Protein AF-A0A8J8BJ01-F1 (afdb_monomer_lite)

pLDDT: mean 90.6, std 10.08, range [58.78, 98.75]

Sequence (70 aa):
GLFFGGGMRQLTIQATGVLAAFAFVFTAAFILFKVIDAVVGLRVSEHEEVIGLDIGEHGMVAYPDFEVPS

Radius of gyration: 22.73 Å; chains: 1; bounding box: 47×16×64 Å

Foldseek 3Di:
DCVPPCNPVNVVVVVVVVVVVCVVVVVVVVVVQVVCCVPPRDDDDPVCVVVDCCCVPVVDDPCPPVPDDD

Structure (mmCIF, N/CA/C/O backbone):
data_AF-A0A8J8BJ01-F1
#
_entry.id   AF-A0A8J8BJ01-F1
#
loop_
_atom_site.group_PDB
_atom_site.id
_atom_site.type_symbol
_atom_site.label_atom_id
_atom_site.label_alt_id
_atom_site.label_comp_id
_atom_site.label_asym_id
_atom_site.label_entity_id
_atom_site.label_seq_id
_atom_site.pdbx_PDB_ins_code
_atom_site.Cartn_x
_atom_site.Cartn_y
_atom_site.Cartn_z
_atom_site.occupancy
_atom_site.B_iso_or_equiv
_atom_site.auth_seq_id
_atom_site.auth_comp_id
_atom_site.auth_asym_id
_atom_site.auth_atom_id
_atom_site.pdbx_PDB_model_num
ATOM 1 N N . GLY A 1 1 ? 23.466 -2.748 -14.897 1.00 82.25 1 GLY A N 1
ATOM 2 C CA . GLY A 1 1 ? 22.779 -1.640 -14.190 1.00 82.25 1 GLY A CA 1
ATOM 3 C C . GLY A 1 1 ? 23.283 -0.308 -14.716 1.00 82.25 1 GLY A C 1
ATOM 4 O O . GLY A 1 1 ? 24.321 -0.320 -15.366 1.00 82.25 1 GLY A O 1
ATOM 5 N N . LEU A 1 2 ? 22.596 0.814 -14.460 1.00 89.75 2 LEU A N 1
ATOM 6 C CA . LEU A 1 2 ? 22.914 2.127 -15.063 1.00 89.75 2 LEU A CA 1
ATOM 7 C C . LEU A 1 2 ? 24.418 2.473 -15.031 1.00 89.75 2 LEU A C 1
ATOM 9 O O . LEU A 1 2 ? 24.978 2.812 -16.067 1.00 89.75 2 LEU A O 1
ATOM 13 N N . PHE A 1 3 ? 25.080 2.285 -13.885 1.00 92.56 3 PHE A N 1
ATOM 14 C CA . PHE A 1 3 ? 26.507 2.595 -13.684 1.00 92.56 3 PHE A CA 1
ATOM 15 C C . PHE A 1 3 ? 27.488 1.488 -14.105 1.00 92.56 3 PHE A C 1
ATOM 17 O O . PHE A 1 3 ? 28.694 1.693 -14.098 1.00 92.56 3 PHE A O 1
ATOM 24 N N . PHE A 1 4 ? 26.983 0.319 -14.492 1.00 93.12 4 PHE A N 1
ATOM 25 C CA . PHE A 1 4 ? 27.778 -0.868 -14.828 1.00 93.12 4 PHE A CA 1
ATOM 26 C C . PHE A 1 4 ? 27.493 -1.321 -16.267 1.00 93.12 4 PHE A C 1
ATOM 28 O O . PHE A 1 4 ? 27.219 -2.491 -16.514 1.00 93.12 4 PHE A O 1
ATOM 35 N N . GLY A 1 5 ? 27.441 -0.371 -17.206 1.00 88.12 5 GLY A N 1
ATOM 36 C CA . GLY A 1 5 ? 27.273 -0.651 -18.640 1.00 88.12 5 GLY A CA 1
ATOM 37 C C . GLY A 1 5 ? 25.846 -0.975 -19.106 1.00 88.12 5 GLY A C 1
ATOM 38 O O . GLY A 1 5 ? 25.643 -1.285 -20.273 1.00 88.12 5 GLY A O 1
ATOM 39 N N . GLY A 1 6 ? 24.841 -0.880 -18.230 1.00 87.69 6 GLY A N 1
ATOM 40 C CA . GLY A 1 6 ? 23.437 -1.156 -18.573 1.00 87.69 6 GLY A CA 1
ATOM 41 C C . GLY A 1 6 ? 22.722 -0.047 -19.356 1.00 87.69 6 GLY A C 1
ATOM 42 O O . GLY A 1 6 ? 21.717 -0.300 -20.021 1.00 87.69 6 GLY A O 1
ATOM 43 N N . GLY A 1 7 ? 23.231 1.185 -19.266 1.00 93.38 7 GLY A N 1
ATOM 44 C CA . GLY A 1 7 ? 22.700 2.357 -19.963 1.00 93.38 7 GLY A CA 1
ATOM 45 C C . GLY A 1 7 ? 21.278 2.776 -19.557 1.00 93.38 7 GLY A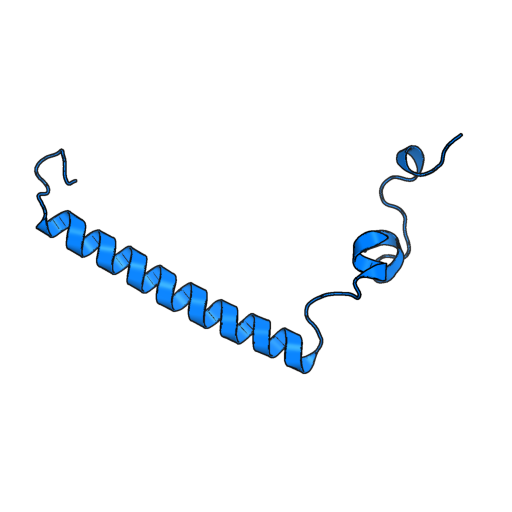 C 1
ATOM 46 O O . GLY A 1 7 ? 20.617 2.157 -18.720 1.00 93.38 7 GLY A O 1
ATOM 47 N N . MET A 1 8 ? 20.792 3.849 -20.189 1.00 94.62 8 MET A N 1
ATOM 48 C CA . MET A 1 8 ? 19.464 4.425 -19.923 1.00 94.62 8 MET A CA 1
ATOM 49 C C . MET A 1 8 ? 18.314 3.479 -20.287 1.00 94.62 8 MET A C 1
ATOM 51 O O . MET A 1 8 ? 17.289 3.472 -19.613 1.00 94.62 8 MET A O 1
ATOM 55 N N . ARG A 1 9 ? 18.493 2.632 -21.308 1.00 94.12 9 ARG A N 1
ATOM 56 C CA . ARG A 1 9 ? 17.479 1.652 -21.724 1.00 94.12 9 ARG A CA 1
ATOM 57 C C . ARG A 1 9 ? 17.170 0.628 -20.630 1.00 94.12 9 ARG A C 1
ATOM 59 O O . ARG A 1 9 ? 16.013 0.270 -20.449 1.00 94.12 9 ARG A O 1
ATOM 66 N N . GLN A 1 10 ? 18.175 0.153 -19.889 1.00 94.44 10 GLN A N 1
ATOM 67 C CA . GLN A 1 10 ? 17.924 -0.771 -18.780 1.00 94.44 10 GLN A CA 1
ATOM 68 C C . GLN A 1 10 ? 17.175 -0.069 -17.63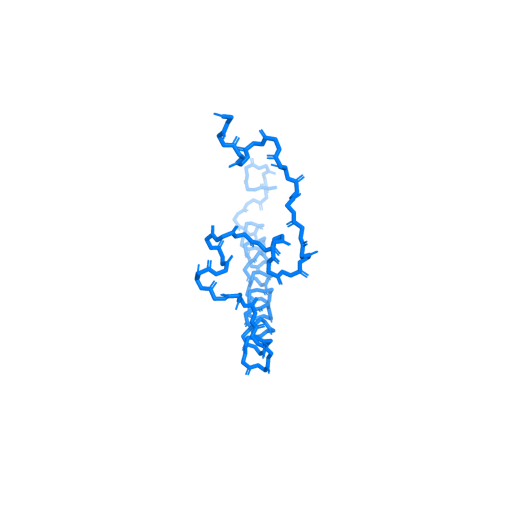6 1.00 94.44 10 GLN A C 1
ATOM 70 O O . GLN A 1 10 ? 16.292 -0.669 -17.029 1.00 94.44 10 GLN A O 1
ATOM 75 N N . LEU A 1 11 ? 17.491 1.201 -17.357 1.00 95.56 11 LEU A N 1
ATOM 76 C CA . LEU A 1 11 ? 16.812 1.977 -16.318 1.00 95.56 11 LEU A CA 1
ATOM 77 C C . LEU A 1 11 ? 15.319 2.164 -16.622 1.00 95.56 11 LEU A C 1
ATOM 79 O O . LEU A 1 11 ? 14.498 1.970 -15.730 1.00 95.56 11 LEU A O 1
ATOM 83 N N . THR A 1 12 ? 14.953 2.495 -17.864 1.00 95.94 12 THR A N 1
ATOM 84 C CA . THR A 1 12 ? 13.543 2.715 -18.233 1.00 95.94 12 THR A CA 1
ATOM 85 C C . THR A 1 12 ? 12.708 1.439 -18.141 1.00 95.94 12 THR A C 1
ATOM 87 O O . THR A 1 12 ? 11.567 1.489 -17.681 1.00 95.94 12 THR A O 1
ATOM 90 N N . ILE A 1 13 ? 13.278 0.284 -18.501 1.00 96.56 13 ILE A N 1
ATOM 91 C CA . ILE A 1 13 ? 12.618 -1.023 -18.351 1.00 96.56 13 ILE A CA 1
ATOM 92 C C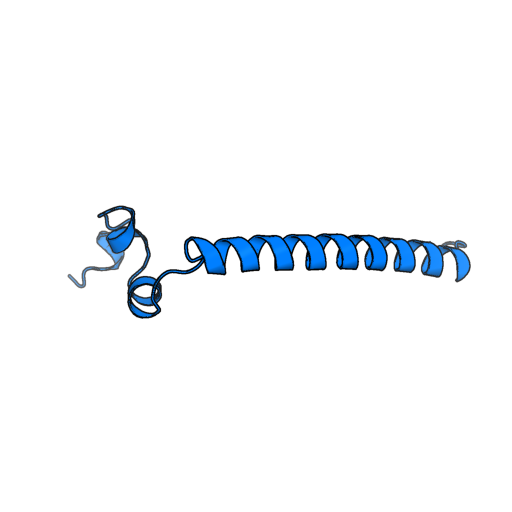 . ILE A 1 13 ? 12.328 -1.308 -16.871 1.00 96.56 13 ILE A C 1
ATOM 94 O O . ILE A 1 13 ? 11.196 -1.637 -16.518 1.00 96.56 13 ILE A O 1
ATOM 98 N N . GLN A 1 14 ? 13.320 -1.117 -15.995 1.00 96.94 14 GLN A N 1
ATOM 99 C CA . GLN A 1 14 ? 13.154 -1.351 -14.557 1.00 96.94 14 GLN A CA 1
ATOM 100 C C . GLN A 1 14 ? 12.155 -0.375 -13.927 1.00 96.94 14 GLN A C 1
ATOM 102 O O . GLN A 1 14 ? 11.294 -0.795 -13.158 1.00 96.94 14 GLN A O 1
ATOM 107 N N . ALA A 1 15 ? 12.228 0.909 -14.283 1.00 97.81 15 ALA A N 1
ATOM 108 C CA . ALA A 1 15 ? 11.281 1.916 -13.812 1.00 97.81 15 ALA A CA 1
ATOM 109 C C . ALA A 1 15 ? 9.840 1.566 -14.210 1.00 97.81 15 ALA A C 1
ATOM 111 O O . ALA A 1 15 ? 8.936 1.652 -13.385 1.00 97.81 15 ALA A O 1
ATOM 112 N N . THR A 1 16 ? 9.633 1.096 -15.443 1.00 98.25 16 THR A N 1
ATOM 113 C CA . THR A 1 16 ? 8.314 0.642 -15.908 1.00 98.25 16 THR A CA 1
ATOM 114 C C . THR A 1 16 ? 7.813 -0.542 -15.083 1.00 98.25 16 THR A C 1
ATOM 116 O O . THR A 1 16 ? 6.654 -0.552 -14.682 1.00 98.25 16 THR A O 1
ATOM 119 N N . GLY A 1 17 ? 8.683 -1.509 -14.772 1.00 98.38 17 GLY A N 1
ATOM 120 C CA . GLY A 1 17 ? 8.333 -2.643 -13.913 1.00 98.38 17 GLY A CA 1
ATOM 121 C C . GLY A 1 17 ? 7.897 -2.214 -12.510 1.00 98.38 17 GLY A C 1
ATOM 122 O O . GLY A 1 17 ? 6.857 -2.659 -12.029 1.00 98.38 17 GLY A O 1
ATOM 123 N N . VAL A 1 18 ? 8.642 -1.300 -11.879 1.00 98.56 18 VAL A N 1
ATOM 124 C CA . VAL A 1 18 ? 8.294 -0.755 -10.554 1.00 98.56 18 VAL A CA 1
ATOM 125 C C . VAL A 1 18 ? 6.958 -0.020 -10.598 1.00 98.56 18 VAL A C 1
ATOM 127 O O . VAL A 1 18 ? 6.107 -0.256 -9.746 1.00 98.56 18 VAL A O 1
ATOM 130 N N . LEU A 1 19 ? 6.748 0.834 -11.601 1.00 98.69 19 LEU A N 1
ATOM 131 C CA . LEU A 1 19 ? 5.503 1.587 -11.747 1.00 98.69 19 LEU A CA 1
ATOM 132 C C . LEU A 1 19 ? 4.307 0.672 -12.019 1.00 98.69 19 LEU A C 1
ATOM 134 O O . LEU A 1 19 ? 3.243 0.897 -11.452 1.00 98.69 19 LEU A O 1
ATOM 138 N N . ALA A 1 20 ? 4.475 -0.372 -12.831 1.00 98.56 20 ALA A N 1
ATOM 139 C CA . ALA A 1 20 ? 3.422 -1.347 -13.096 1.00 98.56 20 ALA A CA 1
ATOM 140 C C . ALA A 1 20 ? 3.045 -2.130 -11.830 1.00 98.56 20 ALA A C 1
ATOM 142 O O . ALA A 1 20 ? 1.862 -2.254 -11.514 1.00 98.56 20 ALA A O 1
ATOM 143 N N . ALA A 1 21 ? 4.042 -2.609 -11.076 1.00 98.69 21 ALA A N 1
ATOM 144 C CA . ALA A 1 21 ? 3.811 -3.308 -9.816 1.00 98.69 21 ALA A CA 1
ATOM 145 C C . ALA A 1 21 ? 3.143 -2.393 -8.779 1.00 98.69 21 ALA A C 1
ATOM 147 O O . ALA A 1 21 ? 2.155 -2.786 -8.164 1.00 98.69 21 ALA A O 1
ATOM 148 N N . PHE A 1 22 ? 3.636 -1.159 -8.629 1.00 98.69 22 PHE A N 1
ATOM 149 C CA . PHE A 1 22 ? 3.052 -0.170 -7.729 1.00 98.69 22 PHE A CA 1
ATOM 150 C C . PHE A 1 22 ? 1.605 0.146 -8.105 1.00 98.69 22 PHE A C 1
ATOM 152 O O . PHE A 1 22 ? 0.734 0.063 -7.247 1.00 98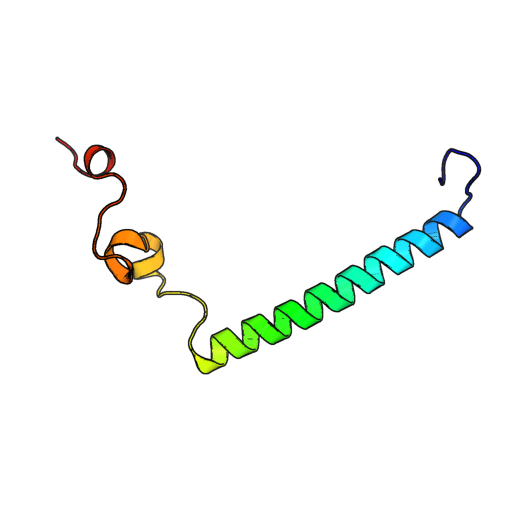.69 22 PHE A O 1
ATOM 159 N N . ALA A 1 23 ? 1.336 0.459 -9.376 1.00 98.75 23 ALA A N 1
ATOM 160 C CA . ALA A 1 23 ? -0.006 0.790 -9.841 1.00 98.75 23 ALA A CA 1
ATOM 161 C C . ALA A 1 23 ? -0.981 -0.363 -9.582 1.00 98.75 23 ALA A C 1
ATOM 163 O O . ALA A 1 23 ? -2.056 -0.145 -9.033 1.00 98.75 23 ALA A O 1
ATOM 164 N N . PHE A 1 24 ? -0.587 -1.597 -9.904 1.00 98.62 24 PHE A N 1
ATOM 165 C CA . PHE A 1 24 ? -1.431 -2.758 -9.653 1.00 98.62 24 PHE A CA 1
ATOM 166 C C . PHE A 1 24 ? -1.697 -2.965 -8.159 1.00 98.62 24 PHE A C 1
ATOM 168 O O . PHE A 1 24 ? -2.854 -3.024 -7.749 1.00 98.62 24 PHE A O 1
ATOM 175 N N . VAL A 1 25 ? -0.643 -3.050 -7.340 1.00 98.75 25 VAL A N 1
ATOM 176 C CA . VAL A 1 25 ? -0.777 -3.355 -5.908 1.00 98.75 25 VAL A CA 1
ATOM 177 C C . VAL A 1 25 ? -1.515 -2.240 -5.180 1.00 98.75 25 VAL A C 1
ATOM 179 O O . VAL A 1 25 ? -2.434 -2.528 -4.420 1.00 98.75 25 VAL A O 1
ATOM 182 N N . PHE A 1 26 ? -1.166 -0.978 -5.436 1.00 98.69 26 PHE A N 1
ATOM 183 C CA . PHE A 1 26 ? -1.828 0.161 -4.813 1.00 98.69 26 PHE A CA 1
ATOM 184 C C . PHE A 1 26 ? -3.310 0.204 -5.178 1.00 98.69 26 PHE A C 1
ATOM 186 O O . PHE A 1 26 ? -4.148 0.289 -4.286 1.00 98.69 26 PHE A O 1
ATOM 193 N N . THR A 1 27 ? -3.658 0.096 -6.465 1.00 98.75 27 THR A N 1
ATOM 194 C CA . THR A 1 27 ? -5.062 0.135 -6.891 1.00 98.75 27 THR A CA 1
ATOM 195 C C . THR A 1 27 ? -5.849 -1.055 -6.349 1.00 98.75 27 THR A C 1
ATOM 197 O O . THR A 1 27 ? -6.943 -0.861 -5.823 1.00 98.75 27 THR A O 1
ATOM 200 N N . ALA A 1 28 ? -5.303 -2.272 -6.424 1.00 98.69 28 ALA A N 1
ATOM 201 C CA . ALA A 1 28 ? -5.974 -3.467 -5.921 1.00 98.69 28 ALA A CA 1
ATOM 202 C C . ALA A 1 28 ? -6.185 -3.406 -4.400 1.00 98.69 28 ALA A C 1
ATOM 204 O O . ALA A 1 28 ? -7.301 -3.624 -3.932 1.00 98.69 28 ALA A O 1
ATOM 205 N N . ALA A 1 29 ? -5.144 -3.055 -3.637 1.00 98.56 29 ALA A N 1
ATOM 206 C CA . ALA A 1 29 ? -5.230 -2.917 -2.186 1.00 98.56 29 ALA A CA 1
ATOM 207 C C . ALA A 1 29 ? -6.184 -1.788 -1.784 1.00 98.56 29 ALA A C 1
ATOM 209 O O . ALA A 1 29 ? -7.016 -1.978 -0.903 1.00 98.56 29 ALA A O 1
ATOM 210 N N . PHE A 1 30 ? -6.121 -0.637 -2.458 1.00 98.50 30 PHE A N 1
ATOM 211 C CA . PHE A 1 30 ? -7.015 0.486 -2.189 1.00 98.50 30 PHE A CA 1
ATOM 212 C C . PHE A 1 30 ? -8.481 0.104 -2.398 1.00 98.50 30 PHE A C 1
ATOM 214 O O . PHE A 1 30 ? -9.310 0.380 -1.536 1.00 98.50 30 PHE A O 1
ATOM 221 N N . ILE A 1 31 ? -8.804 -0.559 -3.514 1.00 98.62 31 ILE A N 1
ATOM 222 C CA . ILE A 1 31 ? -10.168 -1.031 -3.779 1.00 98.62 31 ILE A CA 1
ATOM 223 C C . ILE A 1 31 ? -10.590 -2.050 -2.720 1.00 98.62 31 ILE A C 1
ATOM 225 O O . ILE A 1 31 ? -11.662 -1.899 -2.141 1.00 98.62 31 ILE A O 1
ATOM 229 N N . LEU A 1 32 ? -9.754 -3.052 -2.437 1.00 98.38 32 LEU A N 1
ATOM 230 C CA . LEU A 1 32 ? -10.054 -4.094 -1.456 1.00 98.38 32 LEU A CA 1
ATOM 231 C C . LEU A 1 32 ? -10.348 -3.502 -0.074 1.00 98.38 32 LEU A C 1
ATOM 233 O O . LEU A 1 32 ? -11.410 -3.756 0.486 1.00 98.38 32 LEU A O 1
ATOM 237 N N . PHE A 1 33 ? -9.437 -2.685 0.457 1.00 98.25 33 PHE A N 1
ATOM 238 C CA . PHE A 1 33 ? -9.601 -2.086 1.778 1.00 98.25 33 PHE A CA 1
ATOM 239 C C . PHE A 1 33 ? -10.785 -1.129 1.833 1.00 98.25 33 PHE A C 1
ATOM 241 O O . PHE A 1 33 ? -11.508 -1.125 2.821 1.00 98.25 33 PHE A O 1
ATOM 248 N N . LYS A 1 34 ? -11.050 -0.378 0.759 1.00 98.19 34 LYS A N 1
ATOM 249 C CA . LYS A 1 34 ? -12.212 0.510 0.694 1.00 98.19 34 LYS A CA 1
ATOM 250 C C . LYS A 1 34 ? -13.538 -0.249 0.651 1.00 98.19 34 LYS A C 1
ATOM 252 O O . LYS A 1 34 ? -14.519 0.213 1.223 1.00 98.19 34 LYS A O 1
ATOM 257 N N . VAL A 1 35 ? -13.577 -1.408 -0.006 1.00 98.50 35 VAL A N 1
ATOM 258 C CA . VAL A 1 35 ? -14.750 -2.292 0.012 1.00 98.50 35 VAL A CA 1
ATOM 259 C C . VAL A 1 35 ? -14.953 -2.892 1.402 1.00 98.50 35 VAL A C 1
ATOM 261 O O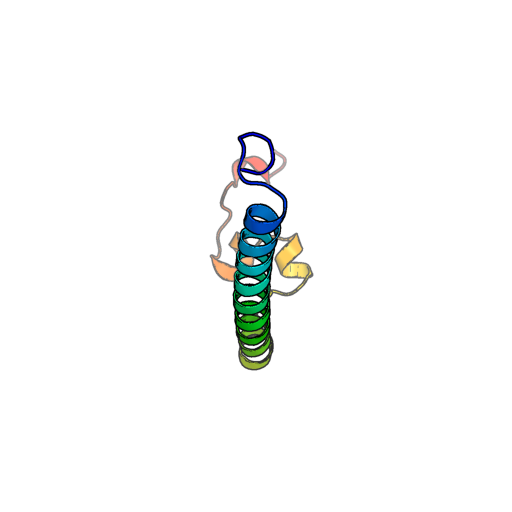 . VAL A 1 35 ? -16.077 -2.884 1.890 1.00 98.50 35 VAL A O 1
ATOM 264 N N . ILE A 1 36 ? -13.891 -3.369 2.056 1.00 98.25 36 ILE A N 1
ATOM 265 C CA . ILE A 1 36 ? -13.972 -3.891 3.431 1.00 98.25 36 ILE A CA 1
ATOM 266 C C . ILE A 1 36 ? -14.505 -2.808 4.374 1.00 98.25 36 ILE A C 1
ATOM 268 O O . ILE A 1 36 ? -15.472 -3.044 5.096 1.00 98.25 36 ILE A O 1
ATOM 272 N N . ASP A 1 37 ? -13.936 -1.607 4.301 1.00 97.31 37 ASP A N 1
ATOM 273 C CA . ASP A 1 37 ? -14.350 -0.470 5.118 1.00 97.31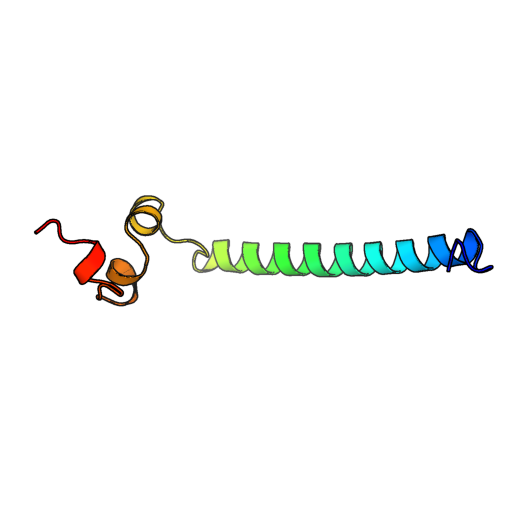 37 ASP A CA 1
ATOM 274 C C . ASP A 1 37 ? -15.829 -0.110 4.914 1.00 97.31 37 ASP A C 1
ATOM 276 O O . ASP A 1 37 ? -16.557 0.113 5.875 1.00 97.31 37 ASP A O 1
ATOM 280 N N . ALA A 1 38 ? -16.316 -0.154 3.671 1.00 97.25 38 ALA A N 1
ATOM 281 C CA . ALA A 1 38 ? -17.711 0.146 3.363 1.00 97.25 38 ALA A CA 1
ATOM 282 C C . ALA A 1 38 ? -18.710 -0.939 3.809 1.00 97.25 38 ALA A C 1
ATOM 284 O O . ALA A 1 38 ? -19.885 -0.626 3.999 1.00 97.25 38 ALA A O 1
ATOM 285 N N . VAL A 1 39 ? -18.289 -2.205 3.916 1.00 98.12 39 VAL A N 1
ATOM 286 C CA . VAL A 1 39 ? -19.195 -3.335 4.202 1.00 98.12 39 VAL A CA 1
ATOM 287 C C . VAL A 1 39 ? -19.204 -3.711 5.681 1.00 98.12 39 VAL A C 1
ATOM 289 O O . VAL A 1 39 ? -20.273 -3.983 6.222 1.00 98.12 39 VAL A O 1
ATOM 292 N N . VAL A 1 40 ? -18.037 -3.751 6.326 1.00 95.62 40 VAL A N 1
ATOM 293 C CA . VAL A 1 40 ? -17.899 -4.188 7.728 1.00 95.62 40 VAL A CA 1
ATOM 294 C C . VAL A 1 40 ? -17.232 -3.152 8.633 1.00 95.62 40 VAL A C 1
ATOM 296 O O . VAL A 1 40 ? -17.342 -3.272 9.847 1.00 95.62 40 VAL A O 1
ATOM 299 N N . GLY A 1 41 ? -16.589 -2.129 8.062 1.00 94.12 41 GLY A N 1
ATOM 300 C CA . GLY A 1 41 ? -15.715 -1.211 8.793 1.00 94.12 41 GLY A CA 1
ATOM 301 C C . GLY A 1 41 ? -14.311 -1.795 8.950 1.00 94.12 41 GLY A C 1
ATOM 302 O O . GLY A 1 41 ? -14.144 -2.934 9.380 1.00 94.12 41 GLY A O 1
ATOM 303 N N . LEU A 1 42 ? -13.284 -1.035 8.554 1.00 95.94 42 LEU A N 1
ATOM 304 C CA . LEU A 1 42 ? -11.889 -1.496 8.606 1.00 95.94 42 LEU A CA 1
ATOM 305 C C . LEU A 1 42 ? -11.155 -1.027 9.871 1.00 95.94 42 LEU A C 1
ATOM 307 O O . LEU A 1 42 ? -10.178 -1.653 10.278 1.00 95.94 42 LEU A O 1
ATOM 311 N N . ARG A 1 43 ? -11.592 0.082 10.474 1.00 94.69 43 ARG A N 1
ATOM 312 C CA . ARG A 1 43 ? -10.942 0.716 11.626 1.00 94.69 43 ARG A CA 1
ATOM 313 C C . ARG A 1 43 ? -11.941 0.885 12.768 1.00 94.69 43 ARG A C 1
ATOM 315 O O . ARG A 1 43 ? -13.101 1.208 12.523 1.00 94.69 43 ARG A O 1
ATOM 322 N N . VAL A 1 44 ? -11.470 0.679 13.995 1.00 93.88 44 VAL A N 1
ATOM 323 C CA . VAL A 1 44 ? -12.246 0.937 15.217 1.00 93.88 44 VAL A CA 1
ATOM 324 C C . VAL A 1 44 ? -12.486 2.434 15.418 1.00 93.88 44 VAL A C 1
ATOM 326 O O . VAL A 1 44 ? -11.911 3.271 14.716 1.00 93.88 44 VAL A O 1
ATOM 329 N N . SER A 1 45 ? -13.345 2.784 16.374 1.00 92.25 45 SER A N 1
ATOM 330 C CA . SER A 1 45 ? -13.579 4.187 16.721 1.00 92.25 45 SER A CA 1
ATOM 331 C C . SER A 1 45 ? -12.299 4.864 17.242 1.00 92.25 45 SER A C 1
ATOM 333 O O . SER A 1 45 ? -11.446 4.207 17.833 1.00 92.25 45 SER A O 1
ATOM 335 N N . GLU A 1 46 ? -12.164 6.189 17.082 1.00 93.56 46 GLU A N 1
ATOM 336 C CA . GLU A 1 46 ? -10.999 6.931 17.615 1.00 93.56 46 GLU A CA 1
ATOM 337 C C . GLU A 1 46 ? -10.809 6.712 19.123 1.00 93.56 46 GLU A C 1
ATOM 339 O O . GLU A 1 46 ? -9.685 6.621 19.607 1.00 93.56 46 GLU A O 1
ATOM 344 N N . HIS A 1 47 ? -11.909 6.605 19.869 1.00 91.00 47 HIS A N 1
ATOM 345 C CA . HIS A 1 47 ? -11.873 6.353 21.305 1.00 91.00 47 HIS A CA 1
ATOM 346 C C . HIS A 1 47 ? -11.273 4.976 21.633 1.00 91.00 47 HIS A C 1
ATOM 348 O O . HIS A 1 47 ? -10.399 4.880 22.491 1.00 91.00 47 HIS A O 1
ATOM 354 N N . GLU A 1 48 ? -11.703 3.921 20.936 1.00 88.31 48 GLU A N 1
ATOM 355 C CA . GLU A 1 48 ? -11.139 2.571 21.097 1.00 88.31 48 GLU A CA 1
ATOM 356 C C . GLU A 1 48 ? -9.692 2.496 20.604 1.00 88.31 48 GLU A C 1
ATOM 358 O O . GLU A 1 48 ? -8.871 1.823 21.221 1.00 88.31 48 GLU A O 1
ATOM 363 N N . GLU A 1 49 ? -9.346 3.227 19.542 1.00 90.81 49 GLU A N 1
ATOM 364 C CA . GLU A 1 49 ? -7.970 3.298 19.045 1.00 90.81 49 GLU A CA 1
ATOM 365 C C . GLU A 1 49 ? -7.015 3.912 20.080 1.00 90.81 49 GLU A C 1
ATOM 367 O O . GLU A 1 49 ? -5.897 3.427 20.241 1.00 90.81 49 GLU A O 1
ATOM 372 N N . VAL A 1 50 ? -7.455 4.943 20.811 1.00 90.88 50 VAL A N 1
ATOM 373 C CA . VAL A 1 50 ? -6.658 5.594 21.867 1.00 90.88 50 VAL A CA 1
ATOM 374 C C . VAL A 1 50 ? -6.510 4.711 23.106 1.00 90.88 50 VAL A C 1
ATOM 376 O O . VAL A 1 50 ? -5.447 4.711 23.723 1.00 90.88 50 VAL A O 1
ATOM 379 N N . ILE A 1 51 ? -7.559 3.976 23.482 1.00 87.62 51 ILE A N 1
ATOM 380 C CA . ILE A 1 51 ? -7.540 3.072 24.645 1.00 87.62 51 ILE A CA 1
ATOM 381 C C . ILE A 1 51 ? -6.733 1.800 24.356 1.00 87.62 51 ILE A C 1
ATOM 383 O O . ILE A 1 51 ? -6.176 1.205 25.274 1.00 87.62 51 ILE A O 1
ATOM 387 N N . GLY A 1 52 ? -6.644 1.404 23.087 1.00 88.06 52 GLY A N 1
ATOM 388 C CA . GLY A 1 52 ? -6.027 0.157 22.667 1.00 88.06 52 GLY A CA 1
ATOM 389 C C . GLY A 1 52 ? -7.056 -0.958 22.477 1.00 88.06 52 GLY A C 1
ATOM 390 O O . GLY A 1 52 ? -8.080 -1.050 23.157 1.00 88.06 52 GLY A O 1
ATOM 391 N N . LEU A 1 53 ? -6.758 -1.837 21.522 1.00 90.06 53 LEU A N 1
ATOM 392 C CA . LEU A 1 53 ? -7.651 -2.916 21.087 1.00 90.06 53 LEU A CA 1
ATOM 393 C C . LEU A 1 53 ? -7.708 -4.085 22.078 1.00 90.06 53 LEU A C 1
ATOM 395 O O . LEU A 1 53 ? -8.599 -4.926 21.977 1.00 90.06 53 LEU A O 1
ATOM 399 N N . ASP A 1 54 ? -6.785 -4.159 23.036 1.00 89.75 54 ASP A N 1
ATOM 400 C CA . ASP A 1 54 ? -6.732 -5.271 23.987 1.00 89.75 54 ASP A CA 1
ATOM 401 C C . ASP A 1 54 ? -7.995 -5.313 24.857 1.00 89.75 54 ASP A C 1
ATOM 403 O O . ASP A 1 54 ? -8.595 -6.373 25.036 1.00 89.75 54 ASP A O 1
ATOM 407 N N . ILE A 1 55 ? -8.462 -4.152 25.326 1.00 82.69 55 ILE A N 1
ATOM 408 C CA . ILE A 1 55 ? -9.661 -4.052 26.167 1.00 82.69 55 ILE A CA 1
ATOM 409 C C . ILE A 1 55 ? -10.927 -4.250 25.323 1.00 82.69 55 ILE A C 1
ATOM 411 O O . ILE A 1 55 ? -11.821 -4.991 25.731 1.00 82.69 55 ILE A O 1
ATOM 415 N N . GLY A 1 56 ? -10.999 -3.600 24.155 1.00 80.62 56 GLY A N 1
ATOM 416 C CA . GLY A 1 56 ? -12.191 -3.593 23.298 1.00 80.62 56 GLY A CA 1
ATOM 417 C C . GLY A 1 56 ? -12.439 -4.901 22.537 1.00 80.62 56 GLY A C 1
ATOM 418 O O . GLY A 1 56 ? -13.569 -5.374 22.500 1.00 80.62 56 GLY A O 1
ATOM 419 N N . GLU A 1 57 ? -11.393 -5.508 21.969 1.00 84.31 57 GLU A N 1
ATOM 420 C CA . GLU A 1 57 ? -11.501 -6.711 21.123 1.00 84.31 57 GLU A CA 1
ATOM 421 C C . GLU A 1 57 ? -11.140 -8.000 21.873 1.00 84.31 57 GLU A C 1
ATOM 423 O O . GLU A 1 57 ? -11.710 -9.059 21.611 1.00 84.31 57 GLU A O 1
ATOM 428 N N . HIS A 1 58 ? -10.195 -7.933 22.817 1.00 88.19 58 HIS A N 1
ATOM 429 C CA . HIS A 1 58 ? -9.652 -9.120 23.490 1.00 88.19 58 HIS A CA 1
ATOM 430 C C . HIS A 1 58 ? -10.073 -9.235 24.966 1.00 88.19 58 HIS A C 1
ATOM 432 O O . HIS A 1 58 ? -9.827 -10.267 25.591 1.00 88.19 58 HIS A O 1
ATOM 438 N N . GLY A 1 59 ? -10.734 -8.214 25.529 1.00 84.44 59 GLY A N 1
ATOM 439 C CA . GLY A 1 59 ? -11.208 -8.196 26.915 1.00 84.44 59 GLY A CA 1
ATOM 440 C C . GLY A 1 59 ? -10.094 -8.315 27.961 1.00 84.44 59 GLY A C 1
ATOM 441 O O . GLY A 1 59 ? -10.338 -8.806 29.064 1.00 84.44 59 GLY A O 1
ATOM 442 N N . MET A 1 60 ? -8.868 -7.922 27.616 1.00 82.12 60 MET A N 1
ATOM 443 C CA . MET A 1 60 ? -7.683 -8.109 28.450 1.00 82.12 60 MET A CA 1
ATOM 444 C C . MET A 1 60 ? -6.756 -6.896 28.391 1.00 82.12 60 MET A C 1
ATOM 446 O O . MET A 1 60 ? -6.902 -6.031 27.540 1.00 82.12 60 MET A O 1
ATOM 450 N N . VAL A 1 61 ? -5.804 -6.829 29.317 1.00 84.06 61 VAL A N 1
ATOM 451 C CA . VAL A 1 61 ? -4.703 -5.860 29.287 1.00 84.06 61 VAL A CA 1
ATOM 452 C C . VAL A 1 61 ? -3.437 -6.657 29.007 1.00 84.06 61 VAL A C 1
ATOM 454 O O . VAL A 1 61 ? -3.120 -7.568 29.778 1.00 84.06 61 VAL A O 1
ATOM 457 N N . ALA A 1 62 ? -2.727 -6.370 27.912 1.00 83.62 62 ALA A N 1
ATOM 458 C CA . ALA A 1 62 ? -1.525 -7.131 27.564 1.00 83.62 62 ALA A CA 1
ATOM 459 C C . ALA A 1 62 ? -0.389 -6.938 28.584 1.00 83.62 62 ALA A C 1
ATOM 461 O O . ALA A 1 62 ? 0.383 -7.867 28.827 1.00 83.62 62 ALA A O 1
ATOM 462 N N . TYR A 1 63 ? -0.309 -5.755 29.203 1.00 81.69 63 TYR A N 1
ATOM 463 C CA . TYR A 1 63 ? 0.776 -5.363 30.105 1.00 81.69 63 TYR A CA 1
ATOM 464 C C . TYR A 1 63 ? 0.257 -4.656 31.368 1.00 81.69 63 TYR A C 1
ATOM 466 O O . TYR A 1 63 ? 0.458 -3.451 31.528 1.00 81.69 63 TYR A O 1
ATOM 474 N N . PRO A 1 64 ? -0.383 -5.390 32.299 1.00 72.44 64 PRO A N 1
ATOM 475 C CA . PRO A 1 64 ? -0.986 -4.792 33.488 1.00 72.44 64 PRO A CA 1
ATOM 476 C C . PRO A 1 64 ? 0.037 -4.021 34.334 1.00 72.44 64 PRO A C 1
ATOM 478 O O . PRO A 1 64 ? -0.275 -2.950 34.834 1.00 72.44 64 PRO A O 1
ATOM 481 N N . ASP A 1 65 ? 1.286 -4.487 34.411 1.00 76.25 65 ASP A N 1
ATOM 482 C CA . ASP A 1 65 ? 2.332 -3.883 35.251 1.00 76.25 65 ASP A CA 1
ATOM 483 C C . ASP A 1 65 ? 2.823 -2.497 34.780 1.00 76.25 65 ASP A C 1
ATOM 485 O O . ASP A 1 65 ? 3.508 -1.805 35.531 1.00 76.25 65 ASP A O 1
ATOM 489 N N . PHE A 1 66 ? 2.511 -2.086 33.545 1.00 69.38 66 PHE A N 1
ATOM 490 C CA . PHE A 1 66 ? 2.952 -0.806 32.971 1.00 69.38 66 PHE A CA 1
ATOM 491 C C . PHE A 1 66 ? 1.851 0.264 32.949 1.00 69.38 66 PHE A C 1
ATOM 493 O O . PHE A 1 66 ? 2.156 1.443 32.767 1.00 69.38 66 PHE A O 1
ATOM 500 N N . GLU A 1 67 ? 0.590 -0.129 33.139 1.00 63.66 67 GLU A N 1
ATOM 501 C CA . GLU A 1 67 ? -0.575 0.759 33.032 1.00 63.66 67 GLU A CA 1
ATOM 502 C C . GLU A 1 67 ? -1.166 1.163 34.388 1.00 63.66 67 GLU A C 1
ATOM 504 O O . GLU A 1 67 ? -1.840 2.191 34.467 1.00 63.66 67 GLU A O 1
ATOM 509 N N . VAL A 1 68 ? -0.900 0.415 35.468 1.00 59.16 68 VAL A N 1
ATOM 510 C CA . VAL A 1 68 ? -1.320 0.818 36.820 1.00 59.16 68 VAL A CA 1
ATOM 511 C C . VAL A 1 68 ? -0.222 1.677 37.460 1.00 59.16 68 VAL A C 1
ATOM 513 O O . VAL A 1 68 ? 0.868 1.162 37.719 1.00 59.16 68 VAL A O 1
ATOM 516 N N . PRO A 1 69 ? -0.459 2.967 37.773 1.00 58.78 69 PRO A N 1
ATOM 517 C CA . PRO A 1 69 ? 0.379 3.657 38.741 1.00 58.78 69 PRO A CA 1
ATOM 518 C C . PRO A 1 69 ? 0.192 2.944 40.083 1.00 58.78 69 PRO A C 1
ATOM 520 O O . PRO A 1 69 ? -0.941 2.796 40.544 1.00 58.78 69 PRO A O 1
ATOM 523 N N . SER A 1 70 ? 1.292 2.478 40.672 1.00 59.25 70 SER A N 1
ATOM 524 C CA . SER A 1 70 ? 1.327 1.942 42.039 1.00 59.25 70 SER A CA 1
ATOM 525 C C . SER A 1 70 ? 0.756 2.922 43.057 1.00 59.25 70 SER A C 1
ATOM 527 O O . SER A 1 70 ? 1.176 4.104 42.980 1.00 59.25 70 SER A O 1
#

Secondary structure (DSSP, 8-state):
-IIIIIHHHHHHHHHHHHHHHHHHHHHHHHHHHHHHHHHT-SS--HHHHHH-HHHHHHSS-S-HHHHS--